Protein 1VJK (pdb70)

Nearest PDB structures (foldseek):
  1vjk-assembly1_A  TM=1.012E+00  e=2.105E-19  Pyrococcus furiosus
  4hro-assembly1_A  TM=8.366E-01  e=8.163E-08  Haloferax volcanii DS2
  3po0-assembly1_A  TM=8.306E-01  e=2.696E-07  Haloferax volcanii DS2
  6jbz-assembly1_D  TM=9.082E-01  e=2.941E-06  Mycobacterium tuberculosis
  6jc0-assembly1_A  TM=8.857E-01  e=1.975E-06  Mycolicibacterium smegmatis MC2 155

Solvent-accessible surface area: 5063 Å² total

Structure (mmCIF, N/CA/C/O backbone):
data_1VJK
#
_entry.id   1VJK
#
_cell.length_a   81.467
_cell.length_b   81.467
_cell.length_c   63.698
_cell.angle_alpha   90.00
_cell.angle_beta   90.00
_cell.angle_gamma   120.00
#
_symmetry.space_group_name_H-M   'P 65 2 2'
#
loop_
_entity.id
_entity.type
_entity.pdbx_description
1 polymer 'molybdopterin converting factor, subunit 1'
2 water water
#
loop_
_atom_site.group_PDB
_atom_site.id
_atom_site.type_symbol
_atom_site.label_atom_id
_atom_site.label_alt_id
_atom_site.label_comp_id
_atom_site.label_asym_id
_atom_site.label_entity_id
_atom_site.label_seq_id
_atom_site.pdbx_PDB_ins_code
_atom_site.Cartn_x
_atom_site.Cartn_y
_atom_site.Cartn_z
_atom_site.occupancy
_atom_site.B_iso_or_equiv
_atom_site.auth_seq_id
_atom_site.auth_comp_id
_atom_site.auth_asym_id
_atom_site.auth_atom_id
_atom_site.pdbx_PDB_model_num
ATOM 1 N N . SER A 1 9 ? 13.711 47.073 -2.254 1.00 22.48 1 SER A N 1
ATOM 2 C CA . SER A 1 9 ? 15.200 47.136 -2.476 1.00 23.77 1 SER A CA 1
ATOM 3 C C . SER A 1 9 ? 15.943 47.880 -1.354 1.00 24.58 1 SER A C 1
ATOM 4 O O . SER A 1 9 ? 1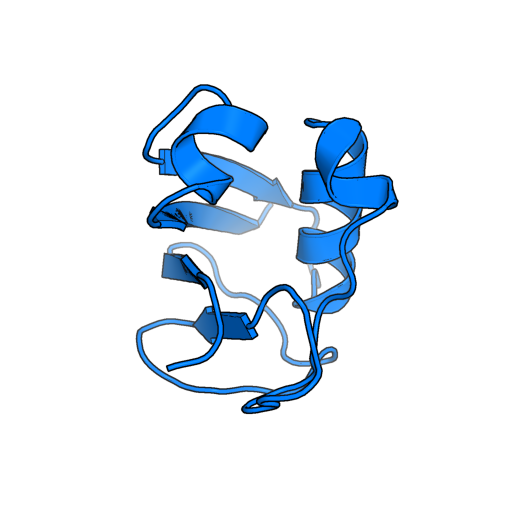5.400 48.802 -0.720 1.00 26.32 1 SER A O 1
ATOM 7 N N . VAL A 1 10 ? 17.184 47.457 -1.109 1.00 15.17 2 VAL A N 1
ATOM 8 C CA . VAL A 1 10 ? 18.080 48.093 -0.140 1.00 17.07 2 VAL A CA 1
ATOM 9 C C . VAL A 1 10 ? 19.307 48.565 -0.941 1.00 15.76 2 VAL A C 1
ATOM 10 O O . VAL A 1 10 ? 19.984 47.737 -1.557 1.00 20.45 2 VAL A O 1
ATOM 14 N N . LYS A 1 11 ? 19.576 49.870 -0.956 1.00 9.10 3 LYS A N 1
ATOM 15 C CA . LYS A 1 11 ? 20.715 50.390 -1.699 1.00 9.29 3 LYS A CA 1
ATOM 16 C C . LYS A 1 11 ? 21.817 50.765 -0.737 1.00 9.64 3 LYS A C 1
ATOM 17 O O . LYS A 1 11 ? 21.611 51.621 0.153 1.00 10.36 3 LYS A O 1
ATOM 23 N N . VAL A 1 12 ? 22.972 50.131 -0.885 1.00 9.47 4 VAL A N 1
ATOM 24 C CA 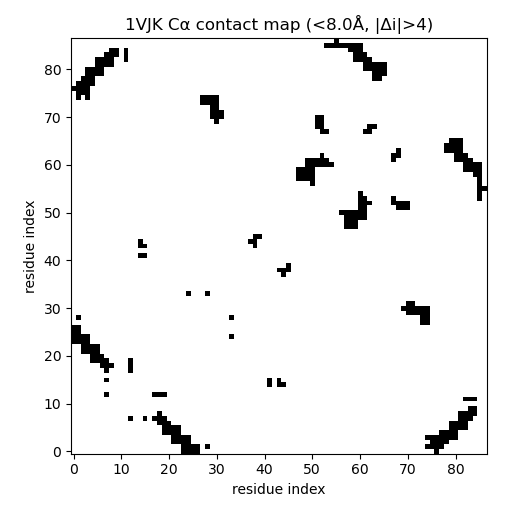. VAL A 1 12 ? 24.108 50.401 -0.010 1.00 9.07 4 VAL A CA 1
ATOM 25 C C . VAL A 1 12 ? 25.218 51.058 -0.804 1.00 10.16 4 VAL A C 1
ATOM 26 O O . VAL A 1 12 ? 25.348 50.852 -2.034 1.00 11.73 4 VAL A O 1
ATOM 30 N N . LYS A 1 13 ? 26.026 51.855 -0.137 1.00 8.37 5 LYS A N 1
ATOM 31 C CA . LYS A 1 13 ? 27.166 52.502 -0.735 1.00 8.63 5 LYS A CA 1
ATOM 32 C C . LYS A 1 13 ? 28.381 51.710 -0.339 1.00 10.75 5 LYS A C 1
ATOM 33 O O . LYS A 1 13 ? 28.707 51.631 0.854 1.00 10.03 5 LYS A O 1
ATOM 39 N N . VAL A 1 14 ? 29.064 51.125 -1.304 1.00 8.53 6 VAL A N 1
ATOM 40 C CA . VAL A 1 14 ? 30.273 50.356 -1.056 1.00 8.87 6 VAL A CA 1
ATOM 41 C C . VAL A 1 14 ? 31.491 51.205 -1.322 1.00 9.59 6 VAL A C 1
ATOM 42 O O . VAL A 1 14 ? 31.588 51.796 -2.399 1.00 12.22 6 VAL A O 1
ATOM 46 N N . LYS A 1 15 ? 32.398 51.294 -0.341 1.00 9.65 7 LYS A N 1
ATOM 47 C CA . LYS A 1 15 ? 33.641 52.055 -0.498 1.00 10.12 7 LYS A CA 1
ATOM 48 C C . LYS A 1 15 ? 34.788 51.070 -0.486 1.00 9.91 7 LYS A C 1
ATOM 49 O O . LYS A 1 15 ? 34.977 50.326 0.493 1.00 10.64 7 LYS A O 1
ATOM 54 N N . TYR A 1 16 ? 35.552 51.052 -1.566 1.00 8.67 8 TYR A N 1
ATOM 55 C CA . TYR A 1 16 ? 36.734 50.194 -1.670 1.00 7.65 8 TYR A CA 1
ATOM 56 C C . TYR A 1 16 ? 37.966 50.950 -1.266 1.00 7.41 8 TYR A C 1
ATOM 57 O O . TYR A 1 16 ? 38.088 52.160 -1.528 1.00 10.51 8 TYR A O 1
ATOM 66 N N . PHE A 1 17 ? 38.907 50.217 -0.659 1.00 8.37 9 PHE A N 1
ATOM 67 C CA . PHE A 1 17 ? 40.145 50.806 -0.190 1.00 8.85 9 PHE A CA 1
ATOM 68 C C . PHE A 1 17 ? 41.360 50.113 -0.743 1.00 8.81 9 PHE A C 1
ATOM 69 O O . PHE A 1 17 ? 41.345 48.911 -0.998 1.00 8.38 9 PHE A O 1
ATOM 77 N N . ALA A 1 18 ? 42.438 50.883 -0.885 1.00 9.04 10 ALA A N 1
ATOM 78 C CA . ALA A 1 18 ? 43.748 50.345 -1.242 1.00 8.07 10 ALA A CA 1
ATOM 79 C C . ALA A 1 18 ? 43.649 49.493 -2.517 1.00 9.04 10 ALA A C 1
ATOM 80 O O . ALA A 1 18 ? 43.056 49.950 -3.503 1.00 8.85 10 ALA A O 1
ATOM 82 N N . ARG A 1 19 ? 44.211 48.278 -2.525 1.00 7.97 11 ARG A N 1
ATOM 83 C CA . ARG A 1 19 ? 44.271 47.556 -3.812 1.00 7.44 11 ARG A CA 1
ATOM 84 C C . ARG A 1 19 ? 42.905 47.155 -4.319 1.00 8.03 11 ARG A C 1
ATOM 85 O O . ARG A 1 19 ? 42.740 46.889 -5.507 1.00 8.59 11 ARG A O 1
ATOM 93 N N . PHE A 1 20 ? 41.906 47.142 -3.439 1.00 7.80 12 PHE A N 1
ATOM 94 C CA . PHE A 1 20 ? 40.547 46.749 -3.854 1.00 7.18 12 PHE A CA 1
ATOM 95 C C . PHE A 1 20 ? 39.888 47.794 -4.723 1.00 10.09 12 PHE A C 1
ATOM 96 O O . PHE A 1 20 ? 38.937 47.475 -5.439 1.00 10.87 12 PHE A O 1
ATOM 104 N N . ARG A 1 21 ? 40.417 49.015 -4.709 1.00 9.30 13 ARG A N 1
ATOM 105 C CA . ARG A 1 21 ? 39.992 50.033 -5.675 1.00 9.47 13 ARG A CA 1
ATOM 106 C C . ARG A 1 21 ? 40.362 49.609 -7.086 1.00 11.38 13 ARG A C 1
ATOM 107 O O . ARG A 1 21 ? 39.607 49.896 -8.027 1.00 11.20 13 ARG A O 1
ATOM 115 N N . GLN A 1 22 ? 41.527 48.970 -7.267 1.00 9.70 14 GLN A N 1
ATOM 116 C CA . GLN A 1 22 ? 41.883 48.467 -8.578 1.00 10.10 14 GLN A CA 1
ATOM 117 C C . GLN A 1 22 ? 41.112 47.257 -8.964 1.00 11.11 14 GLN A C 1
ATOM 118 O O . GLN A 1 22 ? 40.750 47.129 -10.123 1.00 13.28 14 GLN A O 1
ATOM 124 N N . LEU A 1 23 ? 40.855 46.350 -8.016 1.00 11.22 15 LEU A N 1
ATOM 125 C CA . LEU A 1 23 ? 40.063 45.166 -8.353 1.00 12.02 15 LEU A CA 1
ATOM 126 C C . LEU A 1 23 ? 38.633 45.524 -8.743 1.00 12.43 15 LEU A C 1
ATOM 127 O O . LEU A 1 23 ? 38.063 44.909 -9.643 1.00 15.60 15 LEU A O 1
ATOM 132 N N . ALA A 1 24 ? 38.032 46.489 -8.037 1.00 9.99 16 ALA A N 1
ATOM 133 C CA . ALA A 1 24 ? 36.674 46.906 -8.360 1.00 9.15 16 ALA A CA 1
ATOM 134 C C . ALA A 1 24 ? 36.621 47.822 -9.576 1.00 11.80 16 ALA A C 1
ATOM 135 O O . ALA A 1 24 ? 35.567 47.953 -10.214 1.00 15.07 16 ALA A O 1
ATOM 137 N N . GLY A 1 25 ? 37.735 48.490 -9.871 1.00 10.62 17 GLY A N 1
ATOM 138 C CA . GLY A 1 25 ? 37.765 49.481 -10.951 1.00 11.61 17 GLY A CA 1
ATOM 139 C C . GLY A 1 25 ? 37.168 50.840 -10.616 1.00 11.31 17 GLY A C 1
ATOM 140 O O . GLY A 1 25 ? 37.115 51.722 -11.490 1.00 14.49 17 GLY A O 1
ATOM 141 N N . VAL A 1 26 ? 36.659 51.005 -9.400 1.00 11.36 18 VAL A N 1
ATOM 142 C CA . VAL A 1 26 ? 36.063 52.248 -8.881 1.00 13.87 18 VAL A CA 1
ATOM 143 C C . VAL A 1 26 ? 36.409 52.390 -7.415 1.00 11.86 18 VAL A C 1
ATOM 144 O O . VAL A 1 26 ? 36.684 51.392 -6.714 1.00 13.83 18 VAL A O 1
ATOM 148 N N . ASP A 1 27 ? 36.333 53.610 -6.910 1.00 12.69 19 ASP A N 1
ATOM 149 C CA . ASP A 1 27 ? 36.609 53.861 -5.513 1.00 13.52 19 ASP A CA 1
ATOM 150 C C . ASP A 1 27 ? 35.385 53.555 -4.665 1.00 13.78 19 ASP A C 1
ATOM 151 O O . ASP A 1 27 ? 35.496 53.191 -3.496 1.00 13.71 19 ASP A O 1
ATOM 156 N N . GLU A 1 28 ? 34.202 53.653 -5.271 1.00 11.04 20 GLU A N 1
ATOM 157 C CA . GLU A 1 28 ? 32.947 53.417 -4.573 1.00 11.95 20 GLU A CA 1
ATOM 158 C C . GLU A 1 28 ? 31.885 53.072 -5.577 1.00 8.62 20 GLU A C 1
ATOM 159 O O . GLU A 1 28 ? 31.999 53.398 -6.764 1.00 11.37 20 GLU A O 1
ATOM 165 N N . GLU A 1 29 ? 30.836 52.409 -5.107 1.00 9.61 21 GLU A N 1
ATOM 166 C CA . GLU A 1 29 ? 29.724 52.041 -5.959 1.00 9.51 21 GLU A CA 1
ATOM 167 C C . GLU A 1 29 ? 28.490 51.791 -5.139 1.00 9.57 21 GLU A C 1
ATOM 168 O O . GLU A 1 29 ? 28.581 51.304 -4.005 1.00 10.47 21 GLU A O 1
ATOM 174 N N . GLU A 1 30 ? 27.345 52.143 -5.686 1.00 10.46 22 GLU A N 1
ATOM 175 C CA . GLU A 1 30 ? 26.069 51.857 -5.079 1.00 8.15 22 GLU A CA 1
ATOM 176 C C . GLU A 1 30 ? 25.589 50.511 -5.526 1.00 10.02 22 GLU A C 1
ATOM 177 O O . GLU A 1 30 ? 25.541 50.232 -6.744 1.00 12.23 22 GLU A O 1
ATOM 183 N N . ILE A 1 31 ? 25.181 49.675 -4.587 1.00 8.11 23 ILE A N 1
ATOM 184 C CA . ILE A 1 31 ? 24.702 48.353 -4.910 1.00 8.94 23 ILE A CA 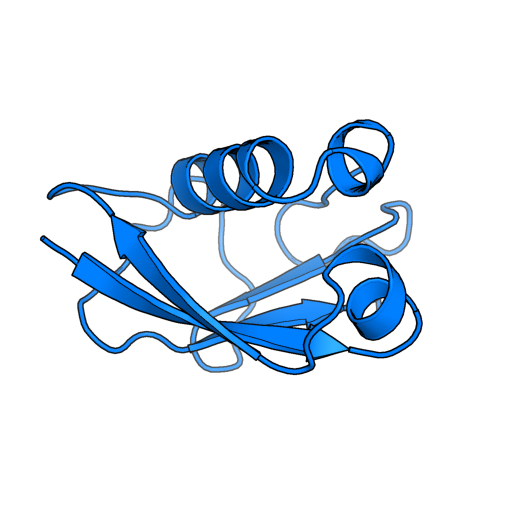1
ATOM 185 C C . ILE A 1 31 ? 23.294 48.164 -4.370 1.00 9.61 23 ILE A C 1
ATOM 186 O O . ILE A 1 31 ? 23.052 48.227 -3.148 1.00 10.15 23 ILE A O 1
ATOM 191 N N . GLU A 1 32 ? 22.354 47.963 -5.278 1.00 8.73 24 GLU A N 1
ATOM 192 C CA . GLU A 1 32 ? 20.968 47.678 -4.930 1.00 8.64 24 GLU A CA 1
ATOM 193 C C . GLU A 1 32 ? 20.821 46.179 -4.674 1.00 9.55 24 GLU A C 1
ATOM 194 O O . GLU A 1 32 ? 21.236 45.354 -5.492 1.00 12.64 24 GLU A O 1
ATOM 200 N N . LEU A 1 33 ? 20.245 45.843 -3.522 1.00 9.34 25 LEU A N 1
ATOM 201 C CA . LEU A 1 33 ? 20.099 44.475 -3.077 1.00 11.38 25 LEU A CA 1
ATOM 202 C C . LEU A 1 33 ? 18.638 44.205 -2.773 1.00 12.09 25 LEU A C 1
ATOM 203 O O . LEU A 1 33 ? 17.908 45.128 -2.442 1.00 12.32 25 LEU A O 1
ATOM 208 N N . PRO A 1 34 ? 18.186 42.952 -2.888 1.00 12.02 26 PRO A N 1
ATOM 209 C CA . PRO A 1 34 ? 16.802 42.623 -2.555 1.00 12.22 26 PRO A CA 1
ATOM 210 C C . PRO A 1 34 ? 16.512 42.791 -1.072 1.00 13.09 26 PRO A C 1
ATOM 211 O O . PRO A 1 34 ? 17.411 42.713 -0.227 1.00 13.18 26 PRO A O 1
ATOM 215 N N . GLU A 1 35 ? 15.241 43.023 -0.774 1.00 13.61 27 GLU A N 1
ATOM 216 C CA . GLU A 1 35 ? 14.739 43.039 0.582 1.00 15.20 27 GLU A CA 1
ATOM 217 C C . GLU A 1 35 ? 15.314 41.867 1.386 1.00 11.76 27 GLU A C 1
ATOM 218 O O . GLU A 1 35 ? 15.362 40.741 0.901 1.00 13.53 27 GLU A O 1
ATOM 224 N N . GLY A 1 36 ? 15.762 42.164 2.605 1.00 10.81 28 GLY A N 1
ATOM 225 C CA . GLY A 1 36 ? 16.270 41.143 3.512 1.00 10.42 28 GLY A CA 1
ATOM 226 C C . GLY A 1 36 ? 17.747 40.844 3.329 1.00 11.39 28 GLY A C 1
ATOM 227 O O . GLY A 1 36 ? 18.305 39.963 4.005 1.00 10.63 28 GLY A O 1
ATOM 228 N N . ALA A 1 37 ? 18.399 41.562 2.425 1.00 9.83 29 ALA A N 1
ATOM 229 C CA . ALA A 1 37 ? 19.800 41.290 2.158 1.00 8.36 29 ALA A CA 1
ATOM 230 C C . ALA A 1 37 ? 20.648 41.396 3.389 1.00 8.18 29 ALA A C 1
ATOM 231 O O . ALA A 1 37 ? 20.466 42.292 4.230 1.00 9.72 29 ALA A O 1
ATOM 233 N N . ARG A 1 38 ? 21.612 40.480 3.460 1.00 6.91 30 ARG A N 1
ATOM 234 C CA . ARG A 1 38 ? 22.575 40.417 4.542 1.00 6.25 30 ARG A CA 1
ATOM 235 C C . ARG A 1 38 ? 23.978 40.732 4.030 1.00 6.53 30 ARG A C 1
ATOM 236 O O . ARG A 1 38 ? 24.247 40.709 2.818 1.00 7.65 30 ARG A O 1
ATOM 244 N N . VAL A 1 39 ? 24.912 40.983 4.940 1.00 7.59 31 VAL A N 1
ATOM 245 C CA . VAL A 1 39 ? 26.308 41.196 4.557 1.00 8.27 31 VAL A CA 1
ATOM 246 C C . VAL A 1 39 ? 26.824 40.092 3.613 1.00 7.47 31 VAL A C 1
ATOM 247 O O . VAL A 1 39 ? 27.470 40.383 2.582 1.00 8.26 31 VAL A O 1
ATOM 251 N N . ARG A 1 40 ? 26.520 38.823 3.919 1.00 7.56 32 ARG A N 1
ATOM 252 C CA . ARG A 1 40 ? 27.001 37.751 3.045 1.00 6.87 32 ARG A CA 1
ATOM 253 C C . ARG A 1 40 ? 26.464 37.880 1.596 1.00 7.52 32 ARG A C 1
ATOM 254 O O . ARG A 1 40 ? 27.160 37.510 0.636 1.00 7.60 32 ARG A O 1
ATOM 262 N N . ASP A 1 41 ? 25.238 38.395 1.446 1.00 7.45 33 ASP A N 1
ATOM 263 C CA . ASP A 1 41 ? 24.655 38.566 0.096 1.00 6.77 33 ASP A CA 1
ATOM 264 C C . ASP A 1 41 ? 25.370 39.666 -0.629 1.00 10.11 33 ASP A C 1
ATOM 265 O O . ASP A 1 41 ? 25.607 39.555 -1.839 1.00 8.59 33 ASP A O 1
ATOM 270 N N . LEU A 1 42 ? 25.736 40.716 0.087 1.00 7.40 34 LEU A N 1
ATOM 271 C CA . LEU A 1 42 ? 26.509 41.797 -0.525 1.00 7.10 34 LEU A CA 1
ATOM 272 C C . LEU A 1 42 ? 27.886 41.309 -0.990 1.00 8.12 34 LEU A C 1
ATOM 273 O O . LEU A 1 42 ? 28.310 41.638 -2.113 1.00 8.17 34 LEU A O 1
ATOM 278 N N . ILE A 1 43 ? 28.554 40.494 -0.174 1.00 8.03 35 ILE A N 1
ATOM 279 C CA . ILE A 1 43 ? 29.842 39.939 -0.570 1.00 8.12 35 ILE A CA 1
ATOM 280 C C . ILE A 1 43 ? 29.689 39.120 -1.849 1.00 8.50 35 ILE A C 1
ATOM 281 O O . ILE A 1 43 ? 30.515 39.242 -2.790 1.00 8.93 35 ILE A O 1
ATOM 286 N N . GLU A 1 44 ? 28.638 38.285 -1.929 1.00 8.07 36 GLU A N 1
ATOM 287 C CA . GLU A 1 44 ? 28.422 37.539 -3.175 1.00 8.57 36 GLU A CA 1
ATOM 288 C C . GLU A 1 44 ? 28.175 38.420 -4.377 1.00 9.86 36 GLU A C 1
ATOM 289 O O . GLU A 1 44 ? 28.631 38.088 -5.493 1.00 9.51 36 GLU A O 1
ATOM 295 N N . GLU A 1 45 ? 27.476 39.528 -4.183 1.00 7.79 37 GLU A N 1
ATOM 296 C CA . GLU A 1 45 ? 27.221 40.439 -5.283 1.00 7.03 37 GLU A CA 1
ATOM 297 C C . GLU A 1 45 ? 28.501 41.155 -5.716 1.00 8.01 37 GLU A C 1
ATOM 298 O O . GLU A 1 45 ? 28.695 41.360 -6.920 1.00 7.40 37 GLU A O 1
ATOM 304 N N . ILE A 1 46 ? 29.385 41.523 -4.769 1.00 8.16 38 ILE A N 1
ATOM 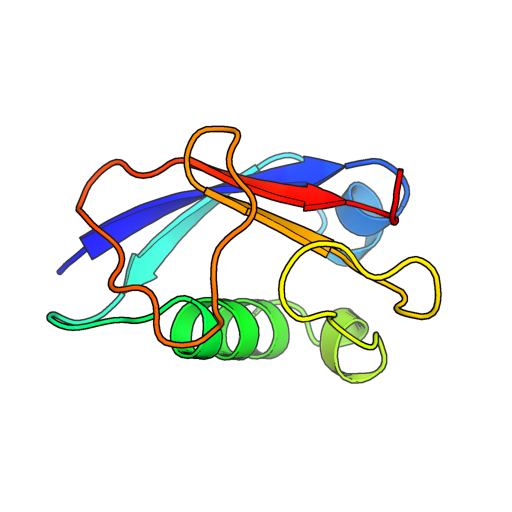305 C CA . ILE A 1 46 ? 30.669 42.131 -5.142 1.00 6.89 38 ILE A CA 1
ATOM 306 C C . ILE A 1 46 ? 31.461 41.168 -6.028 1.00 7.57 38 ILE A C 1
ATOM 307 O O . ILE A 1 46 ? 32.000 41.579 -7.078 1.00 8.03 38 ILE A O 1
ATOM 312 N N . LYS A 1 47 ? 31.484 39.899 -5.633 1.00 7.56 39 LYS A N 1
ATOM 313 C CA . LYS A 1 47 ? 32.178 38.864 -6.408 1.00 7.86 39 LYS A CA 1
ATOM 314 C C . LYS A 1 47 ? 31.557 38.656 -7.797 1.00 9.12 39 LYS A C 1
ATOM 315 O O . LY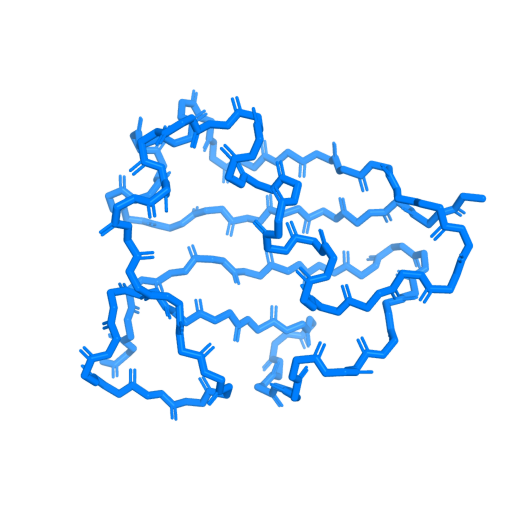S A 1 47 ? 32.290 38.387 -8.777 1.00 10.55 39 LYS A O 1
ATOM 321 N N . LYS A 1 48 ? 30.237 38.786 -7.892 1.00 8.48 40 LYS A N 1
ATOM 322 C CA . LYS A 1 48 ? 29.545 38.644 -9.162 1.00 10.79 40 LYS A CA 1
ATOM 323 C C . LYS A 1 48 ? 29.860 39.812 -10.092 1.00 9.40 40 LYS A C 1
ATOM 324 O O . LYS A 1 48 ? 30.010 39.621 -11.308 1.00 12.40 40 LYS A O 1
ATOM 330 N N . ARG A 1 49 ? 29.942 41.026 -9.552 1.00 7.33 41 ARG A N 1
ATOM 331 C CA . ARG A 1 49 ? 30.215 42.195 -10.370 1.00 7.36 41 ARG A CA 1
ATOM 332 C C . ARG A 1 49 ? 31.677 42.287 -10.780 1.00 8.69 41 ARG A C 1
ATOM 333 O O . ARG A 1 49 ? 32.014 42.838 -11.826 1.00 9.70 41 ARG A O 1
ATOM 341 N N . HIS A 1 50 ? 32.545 41.816 -9.897 1.00 8.04 42 HIS A N 1
ATOM 342 C CA . HIS A 1 50 ? 33.982 42.007 -10.050 1.00 7.19 42 HIS A CA 1
ATOM 343 C C . HIS A 1 50 ? 34.676 40.696 -9.788 1.00 8.23 42 HIS A C 1
ATOM 344 O O . HIS A 1 50 ? 35.064 40.393 -8.632 1.00 8.76 42 HIS A O 1
ATOM 351 N N . GLU A 1 51 ? 34.864 39.923 -10.857 1.00 8.97 43 GLU A N 1
ATOM 352 C CA . GLU A 1 51 ? 35.314 38.536 -10.721 1.00 10.47 43 GLU A CA 1
ATOM 353 C C . GLU A 1 51 ? 36.660 38.382 -10.027 1.00 10.69 43 GLU A C 1
ATOM 354 O O . GLU A 1 51 ? 36.929 37.323 -9.467 1.00 12.35 43 GLU A O 1
ATOM 360 N N . LYS A 1 52 ? 37.488 39.424 -10.039 1.00 9.37 44 LYS A N 1
ATOM 361 C CA . LYS A 1 52 ? 38.799 39.329 -9.357 1.00 11.21 44 LYS A CA 1
ATOM 362 C C . LYS A 1 52 ? 38.642 39.159 -7.846 1.00 11.29 44 LYS A C 1
ATOM 363 O O . LYS A 1 52 ? 39.577 38.701 -7.173 1.00 11.42 44 LY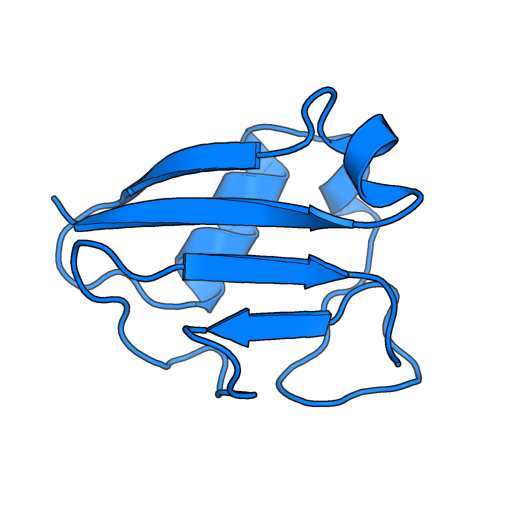S A O 1
ATOM 369 N N . PHE A 1 53 ? 37.462 39.485 -7.294 1.00 9.10 45 PHE A N 1
ATOM 370 C CA . PHE A 1 53 ? 37.219 39.263 -5.869 1.00 8.29 45 PHE A CA 1
ATOM 371 C C . PHE A 1 53 ? 36.885 37.814 -5.517 1.00 9.69 45 PHE A C 1
ATOM 372 O O . PHE A 1 53 ? 36.864 37.451 -4.333 1.00 10.46 45 PHE A O 1
ATOM 380 N N . LYS A 1 54 ? 36.597 36.984 -6.515 1.00 12.30 46 LYS A N 1
ATOM 381 C CA . LYS A 1 54 ? 36.223 35.593 -6.223 1.00 11.50 46 LYS A CA 1
ATOM 382 C C . LYS A 1 54 ? 37.347 34.865 -5.488 1.00 14.66 46 LYS A C 1
ATOM 383 O O . LYS A 1 54 ? 37.073 34.015 -4.629 1.00 20.06 46 LYS A O 1
ATOM 388 N N . GLU A 1 55 ? 38.588 35.232 -5.813 1.00 13.79 47 GLU A N 1
ATOM 389 C CA . GLU A 1 55 ? 39.810 34.583 -5.318 1.00 16.53 47 GLU A CA 1
ATOM 390 C C . GLU A 1 55 ? 40.291 35.208 -3.990 1.00 17.88 47 GLU A C 1
ATOM 391 O O . GLU A 1 55 ? 41.268 34.729 -3.378 1.00 21.20 47 GLU A O 1
ATOM 397 N N . GLU A 1 56 ? 39.611 36.260 -3.543 1.00 12.80 48 GLU A N 1
ATOM 398 C CA . GLU A 1 56 ? 39.976 36.964 -2.321 1.00 12.89 48 GLU A CA 1
ATOM 399 C C . GLU A 1 56 ? 39.165 36.422 -1.156 1.00 12.10 48 GLU A C 1
ATOM 400 O O . GLU A 1 56 ? 37.942 36.290 -1.236 1.00 14.14 48 GLU A O 1
ATOM 406 N N . VAL A 1 57 ? 39.837 36.142 -0.050 1.00 12.00 49 VAL A N 1
ATOM 407 C CA . VAL A 1 57 ? 39.145 35.595 1.110 1.00 13.55 49 VAL A CA 1
ATOM 408 C C . VAL A 1 57 ? 38.602 36.727 1.986 1.00 10.58 49 VAL A C 1
ATOM 409 O O . VAL A 1 57 ? 39.366 37.567 2.473 1.00 10.96 49 VAL A O 1
ATOM 413 N N . PHE A 1 58 ? 37.278 36.771 2.140 1.00 11.61 50 PHE A N 1
ATOM 414 C CA . PHE A 1 58 ? 36.638 37.741 3.035 1.00 8.59 50 PHE A CA 1
ATOM 415 C C . PHE A 1 58 ? 36.562 37.181 4.438 1.00 12.04 50 PHE A C 1
ATOM 416 O O . PHE A 1 58 ? 36.187 36.027 4.647 1.00 16.10 50 PHE A O 1
ATOM 424 N N . GLY A 1 59 ? 36.904 38.016 5.391 1.00 11.07 51 GLY A N 1
ATOM 425 C CA . GLY A 1 59 ? 36.775 37.650 6.781 1.00 10.99 51 GLY A CA 1
ATOM 426 C C . GLY A 1 59 ? 35.415 38.028 7.323 1.00 9.88 51 GLY A C 1
ATOM 427 O O . GLY A 1 59 ? 34.669 38.861 6.764 1.00 11.36 51 GLY A O 1
ATOM 428 N N . GLU A 1 60 ? 35.081 37.392 8.437 1.00 11.79 52 GLU A N 1
ATOM 429 C CA . GLU A 1 60 ? 33.887 37.741 9.171 1.00 12.82 52 GLU A CA 1
ATOM 430 C C . GLU A 1 60 ? 34.312 38.572 10.362 1.00 13.77 52 GLU A C 1
ATOM 431 O O . GLU A 1 60 ? 35.108 38.100 11.208 1.00 14.88 52 GLU A O 1
ATOM 437 N N . GLY A 1 61 ? 33.796 39.792 10.444 1.00 17.21 53 GLY A N 1
ATOM 438 C CA . GLY A 1 61 ? 34.261 40.764 11.418 1.00 17.90 53 GLY A CA 1
ATOM 439 C C . GLY A 1 61 ? 35.724 41.085 11.199 1.00 18.96 53 GLY A C 1
ATOM 440 O O . GLY A 1 61 ? 36.237 41.046 10.064 1.00 20.00 53 GLY A O 1
ATOM 441 N N . TYR A 1 62 ? 36.428 41.379 12.282 1.00 15.69 54 TYR A N 1
ATOM 442 C CA . TYR A 1 62 ? 37.850 41.594 12.193 1.00 13.42 54 TYR A CA 1
ATOM 443 C C . TYR A 1 62 ? 38.572 40.252 12.026 1.00 15.15 54 TYR A C 1
ATOM 444 O O . TYR A 1 62 ? 38.350 39.309 12.804 1.00 15.69 54 TYR A O 1
ATOM 453 N N . ASP A 1 63 ? 39.430 40.173 11.011 1.00 12.62 55 ASP A N 1
ATOM 454 C CA . ASP A 1 63 ? 40.212 38.979 10.743 1.00 10.89 55 ASP A CA 1
ATOM 455 C C . ASP A 1 63 ? 41.473 39.333 9.980 1.00 14.83 55 ASP A C 1
ATOM 456 O O . ASP A 1 63 ? 41.423 39.661 8.806 1.00 13.19 55 ASP A O 1
ATOM 461 N N . GLU A 1 64 ? 42.622 39.253 10.652 1.00 15.15 56 GLU A N 1
ATOM 462 C CA . GLU A 1 64 ? 43.888 39.666 10.034 1.00 16.20 56 GLU A CA 1
ATOM 463 C C . GLU A 1 64 ? 44.400 38.660 9.008 1.00 13.52 56 GLU A C 1
ATOM 464 O O . GLU A 1 64 ? 45.258 38.995 8.180 1.00 17.63 56 GLU A O 1
ATOM 466 N N . ASP A 1 65 ? 43.864 37.441 9.036 1.00 15.85 57 ASP A N 1
ATOM 467 C CA . ASP A 1 65 ? 44.337 36.386 8.125 1.00 18.18 57 ASP A CA 1
ATOM 468 C C . ASP A 1 65 ? 43.613 36.386 6.772 1.00 15.99 57 ASP A C 1
ATOM 469 O O . ASP A 1 65 ? 44.069 35.757 5.814 1.00 17.08 57 ASP A O 1
ATOM 474 N N . ALA A 1 66 ? 42.484 37.087 6.711 1.00 12.11 58 ALA A N 1
ATOM 475 C CA . ALA A 1 66 ? 41.710 37.232 5.476 1.00 10.17 58 ALA A CA 1
ATOM 476 C C . ALA A 1 66 ? 42.362 38.235 4.536 1.00 11.29 58 ALA A C 1
ATOM 477 O O . ALA A 1 66 ? 43.200 39.028 4.941 1.00 13.01 58 ALA A O 1
ATOM 479 N N . ASP A 1 67 ? 41.983 38.190 3.268 1.00 8.86 59 ASP A N 1
ATOM 480 C CA . ASP A 1 67 ? 42.419 39.217 2.332 1.00 10.34 59 ASP A CA 1
ATOM 481 C C . ASP A 1 67 ? 41.622 40.506 2.512 1.00 9.21 59 ASP A C 1
ATOM 482 O O . ASP A 1 67 ? 42.151 41.597 2.265 1.00 10.49 59 ASP A O 1
ATOM 487 N N . VAL A 1 68 ? 40.350 40.370 2.914 1.00 8.29 60 VAL A N 1
ATOM 488 C CA . VAL A 1 68 ? 39.418 41.482 2.941 1.00 8.53 60 VAL A CA 1
ATOM 489 C C . VAL A 1 68 ? 38.688 41.452 4.267 1.00 7.31 60 VAL A C 1
ATOM 490 O O . VAL A 1 68 ? 38.262 40.390 4.713 1.00 10.77 60 VAL A O 1
ATOM 494 N N . ASN A 1 69 ? 38.493 42.631 4.852 1.00 9.04 61 ASN A N 1
ATOM 495 C CA . ASN A 1 69 ? 37.531 42.806 5.930 1.00 8.51 61 ASN A CA 1
ATOM 496 C C . ASN A 1 69 ? 36.538 43.85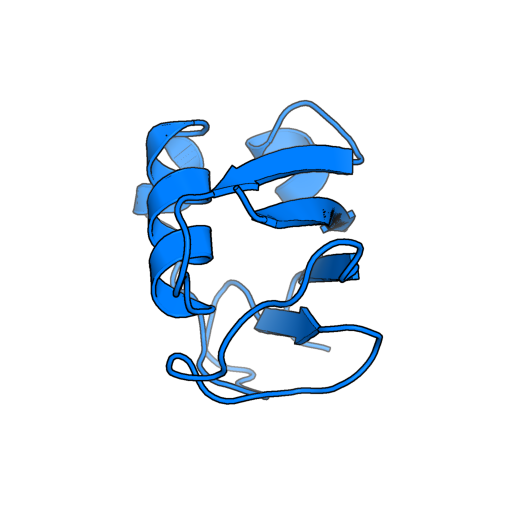6 5.501 1.00 10.95 61 ASN A C 1
ATOM 497 O O . ASN A 1 69 ? 36.818 44.681 4.608 1.00 11.51 61 ASN A O 1
ATOM 502 N N . ILE A 1 70 ? 35.364 43.824 6.125 1.00 10.18 62 ILE A N 1
ATOM 503 C CA . ILE A 1 70 ? 34.324 44.822 5.807 1.00 11.38 62 ILE A CA 1
ATOM 504 C C . ILE A 1 70 ? 33.826 45.483 7.068 1.00 9.29 62 ILE A C 1
ATOM 505 O O . ILE A 1 70 ? 34.011 44.953 8.180 1.00 10.40 62 ILE A O 1
ATOM 510 N N . ALA A 1 71 ? 33.253 46.663 6.926 1.00 9.22 63 ALA A N 1
ATOM 511 C CA . ALA A 1 71 ? 32.612 47.339 8.039 1.00 10.22 63 ALA A CA 1
ATOM 512 C C . ALA A 1 71 ? 31.359 47.983 7.529 1.00 8.51 63 ALA A C 1
ATOM 513 O O . ALA A 1 71 ? 31.300 48.483 6.389 1.00 8.96 63 ALA A O 1
ATOM 515 N N . VAL A 1 72 ? 30.320 47.960 8.346 1.00 8.81 64 VAL A N 1
ATOM 516 C CA . VAL A 1 72 ? 29.056 48.601 8.016 1.00 8.84 64 VAL A CA 1
ATOM 517 C C . VAL A 1 72 ? 28.863 49.815 8.897 1.00 8.64 64 VAL A C 1
ATOM 518 O O . VAL A 1 72 ? 28.796 49.672 10.135 1.00 9.25 64 VAL A O 1
ATOM 522 N N . ASN A 1 73 ? 28.776 50.996 8.287 1.00 8.07 65 ASN A N 1
ATOM 523 C CA . ASN A 1 73 ? 28.729 52.266 9.022 1.00 8.98 65 ASN A CA 1
ATOM 524 C C . ASN A 1 73 ? 29.801 52.322 10.120 1.00 9.23 65 ASN A C 1
ATOM 525 O O . ASN A 1 73 ? 29.543 52.756 11.259 1.00 10.71 65 ASN A O 1
ATOM 530 N N . GLY A 1 74 ? 31.004 51.887 9.769 1.00 10.30 66 GLY A N 1
ATOM 531 C CA . GLY A 1 74 ? 32.140 51.991 10.660 1.00 10.72 66 GLY A CA 1
ATOM 532 C C . GLY A 1 74 ? 32.252 50.889 11.683 1.00 12.20 66 GLY A C 1
ATOM 533 O O . GLY A 1 74 ? 33.098 51.005 12.569 1.00 13.45 66 GLY A O 1
ATOM 534 N N . ARG A 1 75 ? 31.438 49.833 11.580 1.00 9.64 67 ARG A N 1
ATOM 535 C CA . ARG A 1 75 ? 31.430 48.769 12.593 1.00 11.17 67 ARG A CA 1
ATOM 536 C C . ARG A 1 75 ? 31.682 47.396 12.002 1.00 9.66 67 ARG A C 1
ATOM 537 O O . ARG A 1 75 ? 31.172 47.086 10.920 1.00 10.60 67 ARG A O 1
ATOM 545 N N . TYR A 1 76 ? 32.464 46.566 12.673 1.00 12.30 68 TYR A N 1
ATOM 546 C CA . TYR A 1 76 ? 32.581 45.172 12.287 1.00 11.30 68 TYR A CA 1
ATOM 547 C C . TYR A 1 76 ? 31.284 44.474 12.668 1.00 14.40 68 TYR A C 1
ATOM 548 O O . TYR A 1 76 ? 30.713 44.709 13.767 1.00 16.72 68 TYR A O 1
ATOM 557 N N . VAL A 1 77 ? 30.812 43.629 11.758 1.00 12.43 69 VAL A N 1
ATOM 558 C CA . VAL A 1 77 ? 29.546 42.922 11.947 1.00 14.58 69 VAL A CA 1
ATOM 559 C C . VAL A 1 77 ? 29.649 41.488 11.436 1.00 11.55 69 VAL A C 1
ATOM 560 O O . VAL A 1 77 ? 30.626 41.106 10.774 1.00 16.58 69 VAL A O 1
ATOM 564 N N . SER A 1 78 ? 28.616 40.696 11.738 1.00 12.64 70 SER A N 1
ATOM 565 C CA . SER A 1 78 ? 28.578 39.323 11.277 1.00 12.94 70 SER A CA 1
ATOM 566 C C . SER A 1 78 ? 28.149 39.242 9.802 1.00 11.98 70 SER A C 1
ATOM 567 O O . SER A 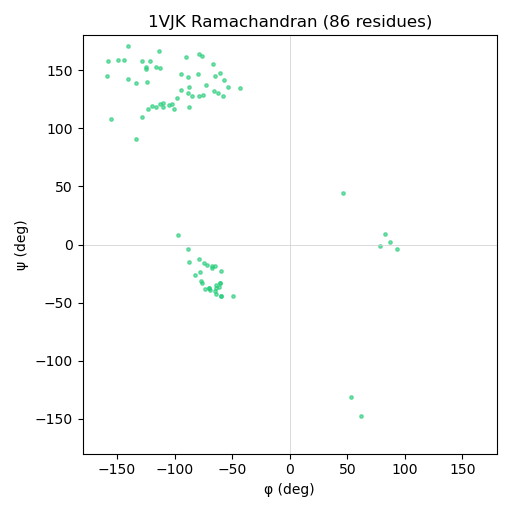1 78 ? 27.594 40.203 9.236 1.00 13.10 70 SER A O 1
ATOM 570 N N . TRP A 1 79 ? 28.391 38.089 9.187 1.00 9.66 71 TRP A N 1
ATOM 571 C CA . TRP A 1 79 ? 27.942 37.905 7.804 1.00 9.21 71 TRP A CA 1
ATOM 572 C C . TRP A 1 79 ? 26.433 37.861 7.680 1.00 10.25 71 TRP A C 1
ATOM 573 O O . TRP A 1 79 ? 25.896 38.080 6.611 1.00 9.56 71 TRP A O 1
ATOM 584 N N . ASP A 1 80 ? 25.731 37.584 8.770 1.00 8.27 72 ASP A N 1
ATOM 585 C CA . ASP A 1 80 ? 24.283 37.522 8.711 1.00 6.98 72 ASP A CA 1
ATOM 586 C C . ASP A 1 80 ? 23.601 38.798 9.146 1.00 6.30 72 ASP A C 1
ATOM 587 O O . ASP A 1 80 ? 22.377 38.871 9.193 1.00 9.59 72 ASP A O 1
ATOM 592 N N . GLU A 1 81 ? 24.408 39.848 9.354 1.00 8.87 73 GLU A N 1
ATOM 593 C CA . GLU A 1 81 ? 23.870 41.162 9.686 1.00 9.60 73 GLU A CA 1
ATOM 594 C C . GLU A 1 81 ? 23.004 41.657 8.536 1.00 8.41 73 GLU A C 1
ATOM 595 O O . GLU A 1 81 ? 23.441 41.635 7.372 1.00 9.40 73 GLU A O 1
ATOM 601 N N . GLU A 1 82 ? 21.799 42.103 8.858 1.00 10.63 74 GLU A N 1
ATOM 602 C CA . GLU A 1 82 ? 20.865 42.583 7.861 1.00 10.30 74 GLU A CA 1
ATOM 603 C C . GLU A 1 82 ? 21.235 44.010 7.455 1.00 10.07 74 GLU A C 1
ATOM 604 O O . GLU A 1 82 ? 21.433 44.875 8.313 1.00 12.57 74 GLU A O 1
ATOM 610 N N . LEU A 1 83 ? 21.367 44.232 6.145 1.00 9.63 75 LEU A N 1
ATOM 611 C CA . LEU A 1 83 ? 21.650 45.569 5.623 1.00 10.02 75 LEU A CA 1
ATOM 612 C C . LEU A 1 83 ? 20.408 46.433 5.549 1.00 11.14 75 LEU A C 1
ATOM 613 O O . LEU A 1 83 ? 19.304 45.933 5.340 1.00 10.65 75 LEU A O 1
ATOM 618 N N . LYS A 1 84 ? 20.605 47.741 5.775 1.00 9.20 76 LYS A N 1
ATOM 619 C CA . LYS A 1 84 ? 19.533 48.728 5.718 1.00 8.23 76 LYS A CA 1
ATOM 620 C C . LYS A 1 84 ? 19.801 49.706 4.604 1.00 6.99 76 LYS A C 1
ATOM 621 O O . LYS A 1 84 ? 20.973 49.976 4.261 1.00 7.89 76 LYS A O 1
ATOM 625 N N . ASP A 1 85 ? 18.717 50.274 4.059 1.00 7.54 77 ASP A N 1
ATOM 626 C CA . ASP A 1 85 ? 18.834 51.225 2.981 1.00 7.67 77 ASP A CA 1
ATOM 627 C C . ASP A 1 85 ? 19.720 52.413 3.428 1.00 8.42 77 ASP A C 1
ATOM 628 O O . ASP A 1 85 ? 19.526 52.983 4.511 1.00 8.38 77 ASP A O 1
ATOM 633 N N . GLY A 1 86 ? 20.733 52.728 2.638 1.00 7.14 78 GLY A N 1
ATOM 634 C CA . GLY A 1 86 ? 21.633 53.815 2.942 1.00 7.39 78 GLY A CA 1
ATOM 635 C C . GLY A 1 86 ? 22.892 53.405 3.710 1.00 5.77 78 GLY A C 1
ATOM 636 O O . GLY A 1 86 ? 23.773 54.229 3.914 1.00 7.62 78 GLY A O 1
ATOM 637 N N . ASP A 1 87 ? 23.010 52.135 4.100 1.00 7.04 79 ASP A N 1
ATOM 638 C CA . ASP A 1 87 ? 24.217 51.714 4.822 1.00 6.59 79 ASP A CA 1
ATOM 639 C C . ASP A 1 87 ? 25.454 51.939 3.968 1.00 7.21 79 ASP A C 1
ATOM 640 O O . ASP A 1 87 ? 25.402 51.791 2.726 1.00 7.89 79 ASP A O 1
ATOM 645 N N . VAL A 1 88 ? 26.565 52.249 4.616 1.00 7.53 80 VAL A N 1
ATOM 646 C CA . VAL A 1 88 ? 27.850 52.430 3.948 1.00 7.37 80 VAL A CA 1
ATOM 647 C C . VAL A 1 88 ? 28.756 51.276 4.332 1.00 9.42 80 VAL A C 1
ATOM 648 O O . VAL A 1 88 ? 29.000 51.034 5.511 1.00 8.97 80 VAL A O 1
ATOM 652 N N . VAL A 1 89 ? 29.244 50.532 3.349 1.00 8.55 81 VAL A N 1
ATOM 653 C CA . VAL A 1 89 ? 30.043 49.349 3.614 1.00 6.49 81 VAL A CA 1
ATOM 654 C C . VAL A 1 89 ? 31.445 49.531 3.087 1.00 7.89 81 VAL A C 1
ATOM 655 O O . VAL A 1 89 ? 31.629 49.704 1.873 1.00 8.93 81 VAL A O 1
ATOM 659 N N . GLY A 1 90 ? 32.447 49.500 3.964 1.00 8.09 82 GLY A N 1
ATOM 660 C CA . GLY A 1 90 ? 33.830 49.586 3.544 1.00 9.02 82 GLY A CA 1
ATOM 661 C C . GLY A 1 90 ? 34.358 48.191 3.244 1.00 9.67 82 GLY A C 1
ATOM 662 O O . GLY A 1 90 ? 33.987 47.207 3.904 1.00 9.19 82 GLY A O 1
ATOM 663 N N . VAL A 1 91 ? 35.224 48.130 2.227 1.00 7.80 83 VAL A N 1
ATOM 664 C CA . VAL A 1 91 ? 35.861 46.904 1.755 1.00 9.07 83 VAL A CA 1
ATOM 665 C C . VAL A 1 91 ? 37.346 47.184 1.701 1.00 8.72 83 VAL A C 1
ATOM 666 O O . VAL A 1 91 ? 37.804 47.968 0.864 1.00 9.12 83 VAL A O 1
ATOM 670 N N . PHE A 1 92 ? 38.121 46.574 2.611 1.00 8.33 84 PHE A N 1
ATOM 671 C CA . PHE A 1 92 ? 39.499 47.016 2.836 1.00 8.16 84 PHE A CA 1
ATOM 672 C C . PHE A 1 92 ? 40.411 45.875 3.258 1.00 9.34 84 PHE A C 1
ATOM 673 O O . PHE A 1 92 ? 39.943 44.865 3.803 1.00 9.64 84 PHE A O 1
ATOM 681 N N . PRO A 1 93 ? 41.722 46.035 3.076 1.00 8.73 85 PRO A N 1
ATOM 682 C CA . PRO A 1 93 ? 42.646 45.048 3.654 1.00 10.56 85 PRO A CA 1
ATOM 683 C C . PRO A 1 93 ? 42.563 45.109 5.180 1.00 10.77 85 PRO A C 1
ATOM 684 O O . PRO A 1 93 ? 42.346 46.190 5.714 1.00 12.09 85 PRO A O 1
ATOM 688 N N . PRO A 1 94 ? 42.702 43.985 5.879 1.00 11.38 86 PRO A N 1
ATOM 689 C CA . PRO A 1 94 ? 42.597 44.029 7.340 1.00 13.47 86 PRO A CA 1
ATOM 690 C C . PRO A 1 94 ? 43.542 45.070 7.936 1.00 16.13 86 PRO A C 1
ATOM 691 O O . PRO A 1 94 ? 44.722 45.175 7.517 1.00 14.56 86 PRO A O 1
ATOM 695 N N . VAL A 1 95 ? 43.007 45.837 8.891 1.00 18.17 87 VAL A N 1
ATOM 696 C CA . VAL A 1 95 ? 43.747 46.898 9.581 1.00 21.53 87 VAL A CA 1
ATOM 697 C C . VAL A 1 95 ? 44.876 46.280 10.403 1.00 23.70 87 VAL A C 1
ATOM 698 O O . VAL A 1 95 ? 44.667 45.294 11.116 1.00 22.17 87 VAL A O 1
ATOM 702 N N . SER A 1 96 ? 46.074 46.848 10.275 1.00 29.50 88 SER A N 1
#

B-factor: mean 13.82, std 6.33, range [5.62, 37.68]

Organism: Pyrococcus furiosus (strain ATCC 43587 / DSM 3638 / JCM 8422 / Vc1) (NCBI:txid186497)

InterPro domains:
  IPR003749 Sulfur carrier ThiS/MoaD-like [PF02597] (6-90)
  IPR010038 MoaD, archaeal-type [TIGR01687] (4-90)
  IPR012675 Beta-grasp domain superfamily [G3DSA:3.10.20.30] (1-90)
  IPR016155 Molybdopterin synthase/thiamin biosynthesis sulphur carrier, beta-grasp [SSF54285] (1-88)
  IPR044672 Molybdopterin synthase sulfur carrier subunit [PTHR33359] (2-90)
  IPR054834 Small archaeal modifier protein 1/3 [NF041918] (4-90)

Secondary structure (P-SEA, 3-state):
cbbbbbbbcccccccccccbbbbbbcccccaaaaaaaaaaaccccccccccccccccccbbbbccccccccccccccbbbbbbcccc

Sequence (87 aa):
SVKVKVKYFARFRQLAGVDEEEIELPEGARVRDLIEEIKKRHEKFKEEVFGEGYDEDADVNIAVNGRYVSWDEELKDGDVVGVFPPV

Foldseek 3Di:
DAKEKEAEDDCVCVQQVHRIDIDDDDPFDFQLNVLVVSCVNRVVCVPFAEDQFQDLVGQWYKAWQNHGHGRNHTGHHYIYMYIYGHD

CATH classification: 3.10.20.30

Radius of gyration: 11.55 Å; Cα contacts (8 Å, |Δi|>4): 177; chains: 1; bounding box: 30×19×24 Å